Protein AF-A0A800G0E9-F1 (afdb_monomer_lite)

Structure (mmCIF, N/CA/C/O backbone):
data_AF-A0A800G0E9-F1
#
_entry.id   AF-A0A800G0E9-F1
#
loop_
_atom_site.group_PDB
_atom_site.id
_atom_site.type_symbol
_atom_site.label_atom_id
_atom_site.label_alt_id
_atom_site.label_comp_id
_atom_site.label_asym_id
_atom_site.label_entity_id
_atom_site.label_seq_id
_atom_site.pdbx_PDB_ins_code
_atom_site.Cartn_x
_atom_site.Cartn_y
_atom_site.Cartn_z
_atom_site.occupancy
_atom_site.B_iso_or_equiv
_atom_site.auth_seq_id
_atom_site.auth_comp_id
_atom_site.auth_asym_id
_atom_site.auth_atom_id
_atom_site.pdbx_PDB_model_num
ATOM 1 N N . MET A 1 1 ? -3.101 1.534 -6.407 1.00 71.69 1 MET A N 1
ATOM 2 C CA . MET A 1 1 ? -4.261 1.207 -5.560 1.00 71.69 1 MET A CA 1
ATOM 3 C C . MET A 1 1 ? -5.257 2.336 -5.735 1.00 71.69 1 MET A C 1
ATOM 5 O O . MET A 1 1 ? -4.811 3.475 -5.782 1.00 71.69 1 MET A O 1
ATOM 9 N N . SER A 1 2 ? -6.540 2.034 -5.924 1.00 89.69 2 SER A N 1
ATOM 10 C CA . SER A 1 2 ? -7.600 3.043 -5.834 1.00 89.69 2 SER A CA 1
ATOM 11 C C . SER A 1 2 ? -8.167 2.966 -4.424 1.00 89.69 2 SER A C 1
ATOM 13 O O . SER A 1 2 ? -8.308 1.868 -3.887 1.00 89.69 2 SER A O 1
ATOM 15 N N . SER A 1 3 ? -8.413 4.108 -3.800 1.00 94.31 3 SER A N 1
ATOM 16 C CA . SER A 1 3 ? -8.853 4.185 -2.410 1.00 94.31 3 SER A CA 1
ATOM 17 C C . SER A 1 3 ? -9.601 5.485 -2.180 1.00 94.31 3 SER A C 1
ATOM 19 O O . SER A 1 3 ? -9.186 6.529 -2.682 1.00 94.31 3 SER A O 1
ATOM 21 N N . MET A 1 4 ? -10.650 5.433 -1.368 1.00 96.12 4 MET A N 1
ATOM 22 C CA . MET A 1 4 ? -11.405 6.605 -0.948 1.00 96.12 4 MET A CA 1
ATOM 23 C C . MET A 1 4 ? -11.618 6.537 0.558 1.00 96.12 4 MET A C 1
ATOM 25 O O . MET A 1 4 ? -11.902 5.474 1.106 1.00 96.12 4 MET A O 1
ATOM 29 N N . VAL A 1 5 ? -11.465 7.673 1.230 1.00 96.44 5 VAL A N 1
ATOM 30 C CA . VAL A 1 5 ? -11.678 7.805 2.673 1.00 96.44 5 VAL A CA 1
ATOM 31 C C . VAL A 1 5 ? -12.488 9.057 2.953 1.00 96.44 5 VAL A C 1
ATOM 33 O O . VAL A 1 5 ? -12.453 10.022 2.189 1.00 96.44 5 VAL A O 1
ATOM 36 N N . ARG A 1 6 ? -13.207 9.064 4.077 1.00 97.69 6 ARG A N 1
ATOM 37 C CA . ARG A 1 6 ? -13.817 10.296 4.582 1.00 97.69 6 ARG A CA 1
ATOM 38 C C . ARG A 1 6 ? -12.710 11.272 4.976 1.00 97.69 6 ARG A C 1
ATOM 40 O O . ARG A 1 6 ? -11.745 10.869 5.623 1.00 97.69 6 ARG A O 1
ATOM 47 N N . ARG A 1 7 ? -12.891 12.557 4.662 1.00 97.69 7 ARG A N 1
ATOM 48 C CA . ARG A 1 7 ? -11.959 13.623 5.063 1.00 97.69 7 ARG A CA 1
ATOM 49 C C . ARG A 1 7 ? -11.676 13.602 6.567 1.00 97.69 7 ARG A C 1
ATOM 51 O O . ARG A 1 7 ? -10.520 13.614 6.966 1.00 97.69 7 ARG A O 1
ATOM 58 N N . SER A 1 8 ? -12.724 13.475 7.379 1.00 97.88 8 SER A N 1
ATOM 59 C CA . SER A 1 8 ? -12.598 13.404 8.837 1.00 97.88 8 SER A CA 1
ATOM 60 C C . SER A 1 8 ? -11.736 12.229 9.310 1.00 97.88 8 SER A C 1
ATOM 62 O O . SER A 1 8 ? -10.976 12.381 10.258 1.00 97.88 8 SER A O 1
ATOM 64 N N . ALA A 1 9 ? -11.795 11.074 8.636 1.00 97.31 9 ALA A N 1
ATOM 65 C CA . ALA A 1 9 ? -10.943 9.929 8.956 1.00 97.31 9 ALA A CA 1
ATOM 66 C C . ALA A 1 9 ? -9.479 10.185 8.563 1.00 97.31 9 ALA A C 1
ATOM 68 O O . ALA A 1 9 ? -8.572 9.848 9.318 1.00 97.31 9 ALA A O 1
ATOM 69 N N . PHE A 1 10 ? -9.238 10.819 7.411 1.00 97.25 10 PHE A N 1
ATOM 70 C CA . PHE A 1 10 ? -7.890 11.206 6.985 1.00 97.25 10 PHE A CA 1
ATOM 71 C C . PHE A 1 10 ? -7.234 12.183 7.975 1.00 97.25 10 PHE A C 1
ATOM 73 O O . PHE A 1 10 ? -6.094 11.969 8.394 1.00 97.25 10 PHE A O 1
ATOM 80 N N . GLU A 1 11 ? -7.978 13.210 8.397 1.00 96.81 11 GLU A N 1
ATOM 81 C CA . GLU A 1 11 ? -7.539 14.199 9.389 1.00 96.81 11 GLU A CA 1
ATOM 82 C C . GLU A 1 11 ? -7.339 13.561 10.774 1.00 96.81 11 GLU A C 1
ATOM 84 O O . GLU A 1 11 ? -6.309 13.786 11.403 1.00 96.81 11 GLU A O 1
ATOM 89 N N . HIS A 1 12 ? -8.252 12.688 11.215 1.00 96.00 12 HIS A N 1
ATOM 90 C CA . HIS A 1 12 ? -8.130 11.952 12.479 1.00 96.00 12 HIS A CA 1
ATOM 91 C C . HIS A 1 12 ? -6.884 11.051 12.531 1.00 96.00 12 HIS A C 1
ATOM 93 O O . HIS A 1 12 ? -6.236 10.909 13.571 1.00 96.00 12 HIS A O 1
ATOM 99 N N . VAL A 1 13 ? -6.542 10.414 11.408 1.00 94.69 13 VAL A N 1
ATOM 100 C CA . VAL A 1 13 ? -5.370 9.536 11.320 1.00 94.69 13 VAL A CA 1
ATOM 101 C C . VAL A 1 13 ? -4.071 10.346 11.251 1.00 94.69 13 VAL A C 1
ATOM 103 O O . VAL A 1 13 ? -3.061 9.871 11.779 1.00 94.69 13 VAL A O 1
ATOM 106 N N . GLY A 1 14 ? -4.107 11.558 10.682 1.00 95.12 14 GLY A N 1
ATOM 107 C CA . GLY A 1 14 ? -2.983 12.501 10.623 1.00 95.12 14 GLY A CA 1
ATOM 108 C C . GLY A 1 14 ? -2.251 12.550 9.277 1.00 95.12 14 GLY A C 1
ATOM 109 O O . GLY A 1 14 ? -1.082 12.913 9.240 1.00 95.12 14 GLY A O 1
ATOM 110 N N . GLY A 1 15 ? -2.904 12.147 8.182 1.00 94.88 15 GLY A N 1
ATOM 111 C CA . GLY A 1 15 ? -2.345 12.220 6.825 1.00 94.88 15 GLY A CA 1
ATOM 112 C C . GLY A 1 15 ? -1.064 11.405 6.575 1.00 94.88 15 GLY A C 1
ATOM 113 O O . GLY A 1 15 ? -0.704 10.514 7.355 1.00 94.88 15 GLY A O 1
ATOM 114 N N . PHE A 1 16 ? -0.402 11.688 5.446 1.00 94.00 16 PHE A N 1
ATOM 115 C CA . PHE A 1 16 ? 0.835 11.023 5.014 1.00 94.00 16 PHE A CA 1
ATOM 116 C C . PHE A 1 16 ? 2.070 11.589 5.720 1.00 94.00 16 PHE A C 1
ATOM 118 O O . PHE A 1 16 ? 2.180 12.797 5.921 1.00 94.00 16 PHE A O 1
ATOM 125 N N . ASN A 1 17 ? 3.035 10.721 6.025 1.00 90.88 17 ASN A N 1
ATOM 126 C CA . ASN A 1 17 ? 4.336 11.138 6.535 1.00 90.88 17 ASN A CA 1
ATOM 127 C C . ASN A 1 17 ? 5.215 11.674 5.392 1.00 90.88 17 ASN A C 1
ATOM 129 O O . ASN A 1 17 ? 5.673 10.914 4.540 1.00 90.88 17 ASN A O 1
ATOM 133 N N . THR A 1 18 ? 5.482 12.979 5.398 1.00 92.06 18 THR A N 1
ATOM 134 C CA . THR A 1 18 ? 6.254 13.671 4.354 1.00 92.06 18 THR A CA 1
ATOM 135 C C . THR A 1 18 ? 7.757 13.398 4.406 1.00 92.06 18 THR A C 1
ATOM 137 O O . THR A 1 18 ? 8.472 13.804 3.497 1.00 92.06 18 THR A O 1
ATOM 140 N N . ASN A 1 19 ? 8.246 12.711 5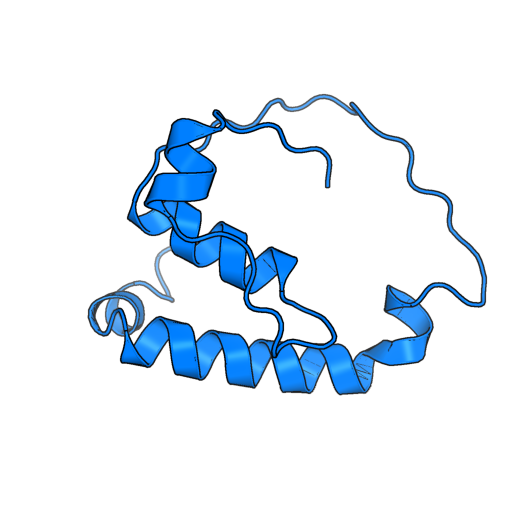.443 1.00 88.94 19 ASN A N 1
ATOM 141 C CA . ASN A 1 19 ? 9.652 12.316 5.545 1.00 88.94 19 ASN A CA 1
ATOM 142 C C . ASN A 1 19 ? 9.962 11.023 4.768 1.00 88.94 19 ASN A C 1
ATOM 144 O O . ASN A 1 19 ? 11.127 10.664 4.617 1.00 88.94 19 ASN A O 1
ATOM 148 N N . LEU A 1 20 ? 8.941 10.313 4.270 1.00 85.31 20 LEU 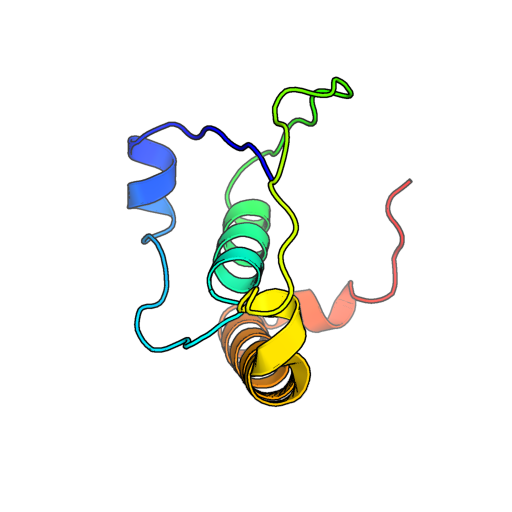A N 1
ATOM 149 C CA . LEU A 1 20 ? 9.112 9.067 3.526 1.00 85.31 20 LEU A CA 1
ATOM 150 C C . LEU A 1 20 ? 9.137 9.327 2.017 1.00 85.31 20 LEU A C 1
ATOM 152 O O . LEU A 1 20 ? 8.131 9.689 1.415 1.00 85.31 20 LEU A O 1
ATOM 156 N N . ASN A 1 21 ? 10.275 9.049 1.381 1.00 80.88 21 ASN A N 1
ATOM 157 C CA . ASN A 1 21 ? 10.423 9.102 -0.077 1.00 80.88 21 ASN A CA 1
ATOM 158 C C . ASN A 1 21 ? 10.166 7.722 -0.703 1.00 80.88 21 ASN A C 1
ATOM 160 O O . ASN A 1 21 ? 11.068 7.069 -1.233 1.00 80.88 21 ASN A O 1
ATOM 164 N N . GLY A 1 22 ? 8.931 7.235 -0.583 1.00 81.44 22 GLY A N 1
ATOM 165 C CA . GLY A 1 22 ? 8.507 5.914 -1.041 1.00 81.44 22 GLY A CA 1
ATOM 166 C C . GLY A 1 22 ? 8.097 4.995 0.107 1.00 81.44 22 GLY A C 1
ATOM 167 O O . GLY A 1 22 ? 8.883 4.731 1.008 1.00 81.44 22 GLY A O 1
ATOM 168 N N . GLY A 1 23 ? 6.888 4.441 0.032 1.00 82.38 23 GLY A N 1
ATOM 169 C CA . GLY A 1 23 ? 6.305 3.624 1.105 1.00 82.38 23 GLY A CA 1
ATOM 170 C C . GLY A 1 23 ? 5.442 4.429 2.081 1.00 82.38 23 GLY A C 1
ATOM 171 O O . GLY A 1 23 ? 4.919 3.857 3.034 1.00 82.38 23 GLY A O 1
ATOM 172 N N . GLU A 1 24 ? 5.261 5.723 1.816 1.00 89.06 24 GLU A N 1
ATOM 173 C CA . GLU A 1 24 ? 4.324 6.626 2.482 1.00 89.06 24 GLU A CA 1
ATOM 174 C C . GLU A 1 24 ? 2.880 6.121 2.412 1.00 89.06 24 GLU A C 1
ATOM 176 O O . GLU A 1 24 ? 2.137 6.211 3.387 1.00 89.06 24 GLU A O 1
ATOM 181 N N . ASP A 1 25 ? 2.503 5.526 1.279 1.00 90.62 25 ASP A N 1
ATOM 182 C CA . ASP A 1 25 ? 1.209 4.888 1.076 1.00 90.62 25 ASP A CA 1
ATOM 183 C C . ASP A 1 25 ? 1.033 3.701 2.026 1.00 90.62 25 ASP A C 1
ATOM 185 O O . ASP A 1 25 ? 0.043 3.604 2.748 1.00 90.62 25 ASP A O 1
ATOM 189 N N . TRP A 1 26 ? 2.020 2.811 2.063 1.00 88.94 26 TRP A N 1
ATOM 190 C CA . TRP A 1 26 ? 1.999 1.625 2.905 1.00 88.94 26 TRP A CA 1
ATOM 191 C C . TRP A 1 26 ? 1.993 1.968 4.402 1.00 88.94 26 TRP A C 1
ATOM 193 O O . TRP A 1 26 ? 1.208 1.381 5.149 1.00 88.94 26 TRP A O 1
ATOM 203 N N . GLU A 1 27 ? 2.813 2.930 4.837 1.00 91.06 27 GLU A N 1
ATOM 204 C CA . GLU A 1 27 ? 2.817 3.428 6.220 1.00 91.06 27 GLU A CA 1
ATOM 205 C C . GLU A 1 27 ? 1.440 3.966 6.609 1.00 91.06 27 GLU A C 1
ATOM 207 O O . GLU A 1 27 ? 0.851 3.503 7.591 1.00 91.06 27 GLU A O 1
ATOM 212 N N . PHE A 1 28 ? 0.900 4.876 5.792 1.00 93.25 28 PHE A N 1
ATOM 213 C CA . PHE A 1 28 ? -0.389 5.502 6.042 1.00 93.25 28 PHE A CA 1
ATOM 214 C C . PHE A 1 28 ? -1.505 4.464 6.145 1.00 93.25 28 PHE A C 1
ATOM 216 O O . PHE A 1 28 ? -2.249 4.481 7.121 1.00 93.25 28 PHE A O 1
ATOM 223 N N . TRP A 1 29 ? -1.615 3.525 5.197 1.00 93.44 29 TRP A N 1
ATOM 224 C CA . TRP A 1 29 ? -2.680 2.516 5.222 1.00 93.44 29 TRP A CA 1
ATOM 225 C C . TRP A 1 29 ? -2.549 1.537 6.384 1.00 93.44 29 TRP A C 1
ATOM 227 O O . TRP A 1 29 ? -3.564 1.119 6.942 1.00 93.44 29 TRP A O 1
ATOM 237 N N . THR A 1 30 ? -1.323 1.206 6.793 1.00 90.94 30 THR A N 1
ATOM 238 C CA . THR A 1 30 ? -1.115 0.3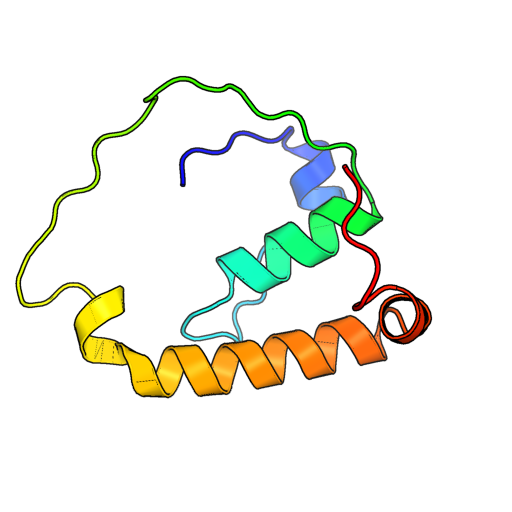32 7.952 1.00 90.94 30 THR A CA 1
ATOM 239 C C . THR A 1 30 ? -1.548 1.031 9.239 1.00 90.94 30 THR A C 1
ATOM 241 O O . THR A 1 30 ? -2.264 0.439 10.043 1.00 90.94 30 THR A O 1
ATOM 244 N N . ARG A 1 31 ? -1.204 2.314 9.409 1.00 91.94 31 ARG A N 1
ATOM 245 C CA . ARG A 1 31 ? -1.679 3.141 10.529 1.00 91.94 31 ARG A CA 1
ATOM 246 C C . ARG A 1 31 ? -3.184 3.423 10.458 1.00 91.94 31 ARG A C 1
ATOM 248 O O . ARG A 1 31 ? -3.847 3.457 11.487 1.00 91.94 31 ARG A O 1
ATOM 255 N N . PHE A 1 32 ? -3.748 3.596 9.266 1.00 94.62 32 PHE A N 1
ATOM 256 C CA . PHE A 1 32 ? -5.187 3.778 9.070 1.00 94.62 32 PHE A CA 1
ATOM 257 C C . PHE A 1 32 ? -5.964 2.543 9.546 1.00 94.62 32 PHE A C 1
ATOM 259 O O . PHE A 1 32 ? -6.949 2.676 10.269 1.00 94.62 32 PHE A O 1
ATOM 266 N N . ALA A 1 33 ? -5.480 1.341 9.220 1.00 92.94 33 ALA A N 1
ATOM 267 C CA . ALA A 1 33 ? -6.095 0.074 9.614 1.00 92.94 33 ALA A CA 1
ATOM 268 C C . ALA A 1 33 ? -6.119 -0.172 11.136 1.00 92.94 33 ALA A C 1
ATOM 270 O O . ALA A 1 33 ? -6.915 -0.987 11.598 1.00 92.94 33 ALA A O 1
ATOM 271 N N . THR A 1 34 ? -5.279 0.511 11.928 1.00 90.31 34 THR A N 1
ATOM 272 C CA . THR A 1 34 ? -5.325 0.403 13.400 1.00 90.31 34 THR A CA 1
ATOM 273 C C . THR A 1 34 ? -6.402 1.281 14.035 1.00 90.31 34 THR A C 1
ATOM 275 O O . THR A 1 34 ? -6.770 1.047 15.183 1.00 90.31 34 THR A O 1
ATOM 278 N N . LYS A 1 35 ? -6.920 2.277 13.304 1.00 92.69 35 LYS A N 1
ATOM 279 C CA . LYS A 1 35 ? -7.887 3.268 13.811 1.00 92.69 35 LYS A CA 1
ATOM 280 C C . LYS A 1 35 ? -9.238 3.227 13.102 1.00 92.69 35 LYS A C 1
ATOM 282 O O . LYS A 1 35 ? -10.212 3.778 13.607 1.00 92.69 35 LYS A O 1
ATOM 287 N N . CYS A 1 36 ? -9.307 2.639 11.914 1.00 95.44 36 CYS A N 1
ATOM 288 C CA . CYS A 1 36 ? -10.479 2.684 11.051 1.00 95.44 36 CYS A CA 1
ATOM 289 C C . CYS A 1 36 ? -10.740 1.323 10.402 1.00 95.44 36 CYS A C 1
ATOM 291 O O . CYS A 1 36 ? -9.818 0.587 10.055 1.00 95.44 36 CYS A O 1
ATOM 293 N N . SER A 1 37 ? -12.017 1.014 10.180 1.00 95.19 37 SER A N 1
ATOM 294 C CA . SER A 1 37 ? -12.428 -0.143 9.387 1.00 95.19 37 SER A CA 1
ATOM 295 C C . SER A 1 37 ? -12.126 0.079 7.905 1.00 95.19 37 SER A C 1
ATOM 297 O O . SER A 1 37 ? -12.418 1.148 7.365 1.00 95.19 37 SER A O 1
ATOM 299 N N . ILE A 1 38 ? -11.616 -0.951 7.235 1.00 95.19 38 ILE A N 1
ATOM 300 C CA . ILE A 1 38 ? -11.351 -0.946 5.794 1.00 95.19 38 ILE A CA 1
ATOM 301 C C . ILE A 1 38 ? -12.313 -1.918 5.115 1.00 95.19 38 ILE A C 1
ATOM 303 O O . ILE A 1 38 ? -12.512 -3.034 5.592 1.00 95.19 38 ILE A O 1
ATOM 307 N N . HIS A 1 39 ? -12.887 -1.495 3.990 1.00 95.69 39 HIS A N 1
ATOM 308 C CA . HIS A 1 39 ? -13.700 -2.340 3.124 1.00 95.69 39 HIS A CA 1
ATOM 309 C C . HIS A 1 39 ? -13.037 -2.470 1.750 1.00 95.69 39 HIS A C 1
ATOM 311 O O . HIS A 1 39 ? -12.500 -1.496 1.223 1.00 95.69 39 HIS A O 1
ATOM 317 N N . HIS A 1 40 ? -13.064 -3.675 1.183 1.00 95.00 40 HIS A N 1
ATOM 318 C CA . HIS A 1 40 ? -12.472 -3.984 -0.114 1.00 95.00 40 HIS A CA 1
ATOM 319 C C . HIS A 1 40 ? -13.572 -4.170 -1.160 1.00 95.00 40 HIS A C 1
ATOM 321 O O . HIS A 1 40 ? -14.459 -4.996 -0.969 1.00 95.00 40 HIS A O 1
ATOM 327 N N . ILE A 1 41 ? -13.478 -3.429 -2.267 1.00 96.50 41 ILE A N 1
ATOM 328 C CA . ILE A 1 41 ? -14.343 -3.597 -3.438 1.00 96.50 41 ILE A CA 1
ATOM 329 C C . ILE A 1 41 ? -13.572 -4.455 -4.451 1.00 96.50 41 ILE A C 1
ATOM 331 O O . ILE A 1 41 ? -12.574 -3.969 -4.991 1.00 96.50 41 ILE A O 1
ATOM 335 N N . PRO A 1 42 ? -13.983 -5.710 -4.706 1.00 95.25 42 PRO A N 1
ATOM 336 C CA . PRO A 1 42 ? -13.241 -6.655 -5.540 1.00 95.25 42 PRO A CA 1
ATOM 337 C C . PRO A 1 42 ? -13.466 -6.412 -7.045 1.00 95.25 42 PRO A C 1
ATOM 339 O O . PRO A 1 42 ? -13.720 -7.343 -7.803 1.00 95.25 42 PRO A O 1
ATOM 342 N N . GLU A 1 43 ? -13.365 -5.156 -7.484 1.00 96.19 43 GLU A N 1
ATOM 343 C CA . GLU A 1 43 ? -13.583 -4.732 -8.869 1.00 96.19 43 GLU A CA 1
ATOM 344 C C . GLU A 1 43 ? -12.380 -3.934 -9.403 1.00 96.19 43 GLU A C 1
ATOM 346 O O . GLU A 1 43 ? -11.718 -3.206 -8.651 1.00 96.19 43 GLU A O 1
ATOM 351 N N . PRO A 1 44 ? -12.067 -4.025 -10.708 1.00 94.38 44 PRO A N 1
ATOM 352 C CA . PRO A 1 44 ? -10.974 -3.273 -11.314 1.00 94.38 44 PRO A CA 1
ATOM 353 C C . PRO A 1 44 ? -11.357 -1.796 -11.522 1.00 94.38 44 PRO A C 1
ATOM 355 O O . PRO A 1 44 ? -11.691 -1.367 -12.620 1.00 94.38 44 PRO A O 1
ATOM 358 N N . LEU A 1 45 ? -11.259 -0.991 -10.462 1.00 96.06 45 LEU A N 1
ATOM 359 C CA . LEU A 1 45 ? -11.652 0.430 -10.468 1.00 96.06 45 LEU A CA 1
ATOM 360 C C . LEU A 1 45 ? -10.601 1.392 -11.058 1.00 96.06 45 LEU A C 1
ATOM 362 O O . LEU A 1 45 ? -10.791 2.607 -11.046 1.00 96.06 45 LEU A O 1
ATOM 366 N N . LEU A 1 46 ? -9.442 0.890 -11.492 1.00 94.81 46 LEU A N 1
ATOM 367 C CA . LEU A 1 46 ? -8.303 1.715 -11.909 1.00 94.81 46 LEU A CA 1
ATOM 368 C C . LEU A 1 46 ? -7.434 0.952 -12.911 1.00 94.81 46 LEU A C 1
ATOM 370 O O . LEU A 1 46 ? -7.102 -0.212 -12.695 1.00 94.81 46 LEU A O 1
ATOM 374 N N . LEU A 1 47 ? -6.965 1.650 -13.947 1.00 94.38 47 LEU A N 1
ATOM 375 C CA . LEU A 1 47 ? -5.900 1.177 -14.829 1.00 94.38 47 LEU A CA 1
ATOM 376 C C . LEU A 1 47 ? -4.621 1.963 -14.542 1.00 94.38 47 LEU A C 1
ATOM 378 O O . LEU A 1 47 ? -4.575 3.184 -14.682 1.00 94.38 47 LEU A O 1
ATOM 382 N N . ARG A 1 48 ? -3.560 1.263 -14.132 1.00 91.06 48 ARG A N 1
ATOM 383 C CA . ARG A 1 48 ? -2.251 1.880 -13.903 1.00 91.06 48 ARG A CA 1
ATOM 384 C C . ARG A 1 48 ? -1.402 1.796 -15.168 1.00 91.06 48 ARG A C 1
ATOM 386 O O . ARG A 1 48 ? -1.116 0.703 -15.646 1.00 91.06 48 ARG A O 1
ATOM 393 N N . ARG A 1 49 ? -0.907 2.940 -15.650 1.00 92.38 49 ARG A N 1
ATOM 394 C CA . ARG A 1 49 ? 0.072 2.983 -16.745 1.00 92.38 49 ARG A CA 1
ATOM 395 C C . ARG A 1 49 ? 1.423 2.427 -16.292 1.00 92.38 49 ARG A C 1
ATOM 397 O O . ARG A 1 49 ? 1.970 2.836 -15.265 1.00 92.38 49 ARG A O 1
ATOM 404 N N . LEU A 1 50 ? 1.980 1.521 -17.089 1.00 91.62 50 LEU A N 1
ATOM 405 C CA . LEU A 1 50 ? 3.334 1.009 -16.909 1.00 91.62 50 LEU A CA 1
ATOM 406 C C . LEU A 1 50 ? 4.277 1.624 -17.948 1.00 91.62 50 LEU A C 1
ATOM 408 O O . LEU A 1 50 ? 3.956 1.634 -19.130 1.00 91.62 50 LEU A O 1
ATOM 412 N N . HIS A 1 51 ? 5.422 2.149 -17.507 1.00 91.44 51 HIS A N 1
ATOM 413 C CA . HIS A 1 51 ? 6.490 2.649 -18.378 1.00 91.44 51 HIS A CA 1
ATOM 414 C C . HIS A 1 51 ? 7.871 2.383 -17.760 1.00 91.44 51 HIS A C 1
ATOM 416 O O . HIS A 1 51 ? 7.974 2.129 -16.556 1.00 91.44 51 HIS A O 1
ATOM 422 N N . ALA A 1 52 ? 8.926 2.439 -18.581 1.00 88.69 52 ALA A N 1
ATOM 423 C CA . ALA A 1 52 ? 10.295 2.073 -18.197 1.00 88.69 52 ALA A CA 1
ATOM 424 C C . ALA A 1 52 ? 10.844 2.896 -17.018 1.00 88.69 52 ALA A C 1
ATOM 426 O O . ALA A 1 52 ? 11.551 2.375 -16.163 1.00 88.69 52 ALA A O 1
ATOM 427 N N . THR A 1 53 ? 10.459 4.168 -16.934 1.00 89.69 53 THR A N 1
ATOM 428 C CA . THR A 1 53 ? 10.893 5.106 -15.889 1.00 89.69 53 THR A CA 1
ATOM 429 C C . THR A 1 53 ? 9.939 5.182 -14.695 1.00 89.69 53 THR A C 1
ATOM 431 O O . THR A 1 53 ? 9.980 6.137 -13.924 1.00 89.69 53 THR A O 1
ATOM 434 N N . ASN A 1 54 ? 9.061 4.191 -14.517 1.00 86.50 54 ASN A N 1
ATOM 435 C CA . ASN A 1 54 ? 8.172 4.145 -13.361 1.00 86.50 54 ASN A CA 1
ATOM 436 C C . ASN A 1 54 ? 8.974 4.161 -12.055 1.00 86.50 54 ASN A C 1
ATOM 438 O O . ASN A 1 54 ? 9.800 3.278 -11.822 1.00 86.50 54 ASN A O 1
ATOM 442 N N . THR A 1 55 ? 8.635 5.075 -11.148 1.00 81.94 55 THR A N 1
ATOM 443 C CA . THR A 1 55 ? 9.298 5.235 -9.843 1.00 81.94 55 THR A CA 1
ATOM 444 C C . THR A 1 55 ? 9.352 3.934 -9.044 1.00 81.94 55 THR A C 1
ATOM 446 O O . THR A 1 55 ? 10.358 3.627 -8.413 1.00 81.94 55 THR A O 1
ATOM 449 N N . VAL A 1 56 ? 8.293 3.119 -9.111 1.00 77.56 56 VAL A N 1
ATOM 450 C CA . VAL A 1 56 ? 8.235 1.807 -8.441 1.00 77.56 56 VAL A CA 1
ATOM 451 C C . VAL A 1 56 ? 9.335 0.859 -8.931 1.00 77.56 56 VAL A C 1
ATOM 453 O O . VAL A 1 56 ? 9.895 0.117 -8.128 1.00 77.56 56 VAL A O 1
ATOM 456 N N . SER A 1 57 ? 9.647 0.891 -10.227 1.00 80.81 57 SER A N 1
ATOM 457 C CA . SER A 1 57 ? 10.661 0.034 -10.844 1.00 80.81 57 SER A CA 1
ATOM 458 C C . SER A 1 57 ? 12.065 0.603 -10.646 1.00 80.81 57 SER A C 1
ATOM 460 O O . SER A 1 57 ? 12.972 -0.124 -10.252 1.00 80.81 57 SER A O 1
ATOM 462 N N . VAL A 1 58 ? 12.233 1.909 -10.870 1.00 83.31 58 VAL A N 1
ATOM 463 C CA . VAL A 1 58 ? 13.543 2.579 -10.849 1.00 83.31 58 VAL A CA 1
ATOM 464 C C . VAL A 1 58 ? 14.070 2.774 -9.424 1.00 83.31 58 VAL A C 1
ATOM 466 O O . VAL A 1 58 ? 15.262 2.635 -9.183 1.00 83.31 58 VAL A O 1
ATOM 469 N N . GLN A 1 59 ? 13.199 3.040 -8.446 1.00 82.81 59 GLN A N 1
ATOM 470 C CA . GLN A 1 59 ? 13.601 3.348 -7.065 1.00 82.81 59 GLN A CA 1
ATOM 471 C C . GLN A 1 59 ? 13.414 2.168 -6.101 1.00 82.81 59 GLN A C 1
ATOM 473 O O . GLN A 1 59 ? 13.185 2.358 -4.905 1.00 82.81 59 GLN A O 1
ATOM 478 N N . ARG A 1 60 ? 13.495 0.926 -6.594 1.00 80.56 60 ARG A N 1
ATOM 479 C CA . ARG A 1 60 ? 13.201 -0.277 -5.795 1.00 80.56 60 ARG A CA 1
ATOM 480 C C . ARG A 1 60 ? 14.008 -0.351 -4.492 1.00 80.56 60 ARG A C 1
ATOM 482 O O . ARG A 1 60 ? 13.447 -0.718 -3.459 1.00 80.56 60 ARG A O 1
ATOM 489 N N . TYR A 1 61 ? 15.292 0.009 -4.534 1.00 83.19 61 TYR A N 1
ATOM 490 C CA . TYR A 1 61 ? 16.170 0.001 -3.359 1.00 83.19 61 TYR A CA 1
ATOM 491 C C . TYR A 1 61 ? 15.723 1.020 -2.302 1.00 83.19 61 TYR A C 1
ATOM 493 O O . TYR A 1 61 ? 15.406 0.631 -1.180 1.00 83.19 61 TYR A O 1
ATOM 501 N N . VAL A 1 62 ? 15.592 2.295 -2.685 1.00 80.94 62 VAL A N 1
ATOM 502 C CA . VAL A 1 62 ? 15.157 3.387 -1.792 1.00 80.94 62 VAL A CA 1
ATOM 503 C C . VAL A 1 62 ? 13.805 3.066 -1.152 1.00 80.94 62 VAL A C 1
ATOM 505 O O . VAL A 1 62 ? 13.655 3.146 0.063 1.00 80.94 62 VAL A O 1
ATOM 508 N N . ARG A 1 63 ? 12.841 2.575 -1.942 1.00 80.56 63 ARG A N 1
ATOM 509 C CA . ARG A 1 63 ? 11.524 2.155 -1.432 1.00 80.56 63 ARG A CA 1
ATOM 510 C C . ARG A 1 63 ? 11.609 1.009 -0.422 1.00 80.56 63 ARG A C 1
ATOM 512 O O . ARG A 1 63 ? 10.766 0.921 0.464 1.00 80.56 63 ARG A O 1
ATOM 519 N N . SER A 1 64 ? 12.578 0.105 -0.566 1.00 83.44 64 SER A N 1
ATOM 520 C CA . SER A 1 64 ? 12.756 -1.018 0.364 1.00 83.44 64 SER A CA 1
ATOM 521 C C . SER A 1 64 ? 13.314 -0.541 1.704 1.00 83.44 64 SER A C 1
ATOM 523 O O . SER A 1 64 ? 12.810 -0.951 2.747 1.00 83.44 64 SER A O 1
ATOM 525 N N . VAL A 1 65 ? 14.288 0.372 1.680 1.00 84.62 65 VAL A N 1
ATOM 526 C CA . VAL A 1 65 ? 14.838 1.001 2.891 1.00 84.62 65 VAL A CA 1
ATOM 527 C C . VAL A 1 65 ? 13.760 1.806 3.619 1.00 84.62 65 VAL A C 1
ATOM 529 O O . VAL A 1 65 ? 13.540 1.600 4.811 1.00 84.62 65 VAL A O 1
ATOM 532 N N . ASN A 1 66 ? 13.004 2.630 2.896 1.00 84.38 66 ASN A N 1
ATOM 533 C CA . ASN A 1 66 ? 11.969 3.472 3.497 1.00 84.38 66 ASN A CA 1
ATOM 534 C C . ASN A 1 66 ? 10.801 2.659 4.074 1.00 84.38 66 ASN A C 1
ATOM 536 O O . ASN A 1 66 ? 10.222 3.048 5.082 1.00 84.38 66 ASN A O 1
ATOM 540 N N . LYS A 1 67 ? 10.486 1.480 3.516 1.00 82.62 67 LYS A N 1
ATOM 541 C CA . LYS A 1 67 ? 9.535 0.543 4.143 1.00 82.62 67 LYS A CA 1
ATOM 542 C C . LYS A 1 67 ? 10.022 0.022 5.495 1.00 82.62 67 LYS A C 1
ATOM 544 O O . LYS A 1 67 ? 9.211 -0.144 6.403 1.00 82.62 67 LYS A O 1
ATOM 549 N N . LEU A 1 68 ? 11.321 -0.247 5.640 1.00 85.94 68 LEU A N 1
ATOM 550 C CA . LEU A 1 68 ? 11.892 -0.668 6.923 1.00 85.94 68 LEU A CA 1
ATOM 551 C C . LEU A 1 68 ? 11.833 0.466 7.946 1.00 85.94 68 LEU A C 1
ATOM 553 O O . LEU A 1 68 ? 11.520 0.224 9.110 1.00 85.94 68 LEU A O 1
ATOM 557 N N . GLU A 1 69 ? 12.104 1.696 7.517 1.00 86.44 69 GLU A N 1
ATOM 558 C CA . GLU A 1 69 ? 11.974 2.883 8.359 1.00 86.44 69 GLU A CA 1
ATOM 559 C C . GLU A 1 69 ? 10.519 3.120 8.785 1.00 86.44 69 GLU A C 1
ATOM 561 O O . GLU A 1 69 ? 10.241 3.218 9.981 1.00 86.44 69 GLU A O 1
ATOM 566 N N . ALA A 1 70 ? 9.581 3.084 7.837 1.00 86.75 70 ALA A N 1
ATOM 567 C CA . ALA A 1 70 ? 8.150 3.155 8.107 1.00 86.75 70 ALA A CA 1
ATOM 568 C C . ALA A 1 70 ? 7.699 2.077 9.104 1.00 86.75 70 ALA A C 1
ATOM 570 O O . ALA A 1 70 ? 6.971 2.371 10.050 1.00 86.75 70 ALA A O 1
ATOM 571 N N . TRP A 1 71 ? 8.166 0.835 8.940 1.00 86.31 71 TRP A N 1
ATOM 572 C CA . TRP A 1 71 ? 7.876 -0.250 9.877 1.00 86.31 71 TRP A CA 1
ATOM 573 C C . TRP A 1 71 ? 8.427 0.027 11.279 1.00 86.31 71 TRP A C 1
ATOM 575 O O . TRP A 1 71 ? 7.717 -0.161 12.266 1.00 86.31 71 TRP A O 1
ATOM 585 N N . ARG A 1 72 ? 9.674 0.506 11.384 1.00 87.25 72 ARG A N 1
ATOM 586 C CA . ARG A 1 72 ? 10.286 0.877 12.670 1.00 87.25 72 ARG A CA 1
ATOM 587 C C . ARG A 1 72 ? 9.471 1.953 13.382 1.00 87.25 72 ARG A C 1
ATOM 589 O O . ARG A 1 72 ? 9.170 1.785 14.563 1.00 87.25 72 ARG A O 1
ATOM 596 N N . MET A 1 73 ? 9.080 3.006 12.664 1.00 84.00 73 MET A N 1
ATOM 597 C CA . MET A 1 73 ? 8.242 4.082 13.196 1.00 84.00 73 MET A CA 1
ATOM 598 C C . MET A 1 73 ? 6.890 3.541 13.664 1.00 84.00 73 MET A C 1
ATOM 600 O O . MET A 1 73 ? 6.533 3.697 14.830 1.00 84.00 73 MET A O 1
ATOM 604 N N . LEU A 1 74 ? 6.181 2.818 12.797 1.00 83.69 74 LEU A N 1
ATOM 605 C CA . LEU A 1 74 ? 4.858 2.279 13.096 1.00 83.69 74 LEU A CA 1
ATOM 606 C C . LEU A 1 74 ? 4.863 1.401 14.352 1.00 83.69 74 LEU A C 1
ATOM 608 O O . LEU A 1 74 ? 3.994 1.545 15.211 1.00 83.69 74 LEU A O 1
ATOM 612 N N . VAL A 1 75 ? 5.851 0.516 14.466 1.00 86.75 75 VAL A N 1
ATOM 613 C CA . VAL A 1 75 ? 6.009 -0.394 15.600 1.00 86.75 75 VAL A CA 1
ATOM 614 C C . VAL A 1 75 ? 6.415 0.339 16.878 1.00 86.75 75 VAL A C 1
ATOM 616 O O . VAL A 1 75 ? 5.950 -0.033 17.951 1.00 86.75 75 VAL A O 1
ATOM 619 N N . SER A 1 76 ? 7.244 1.384 16.790 1.00 86.38 76 SER A N 1
ATOM 620 C CA . SER A 1 76 ? 7.563 2.213 17.960 1.00 86.38 76 SER A CA 1
ATOM 621 C C . SER A 1 76 ? 6.326 2.928 18.514 1.00 86.38 76 SER A C 1
ATOM 623 O O . SER A 1 76 ? 6.138 2.969 19.726 1.00 86.38 76 SER A O 1
ATOM 625 N N . SER A 1 77 ? 5.441 3.417 17.637 1.00 82.19 77 SER A N 1
ATOM 626 C CA . SER A 1 77 ? 4.189 4.073 18.030 1.00 82.19 77 SER A CA 1
ATOM 627 C C . SER A 1 77 ? 3.068 3.090 18.385 1.00 82.19 77 SER A C 1
ATOM 629 O O . SER A 1 77 ? 2.121 3.471 19.065 1.00 82.19 77 SER A O 1
ATOM 631 N N . ASN A 1 78 ? 3.153 1.834 17.935 1.00 82.44 78 ASN A N 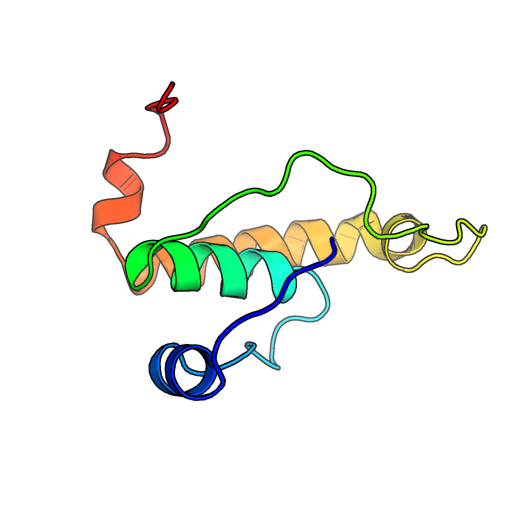1
ATOM 632 C CA . ASN A 1 78 ? 2.157 0.787 18.177 1.00 82.44 78 ASN A CA 1
ATOM 633 C C . ASN A 1 78 ? 2.847 -0.540 18.556 1.00 82.44 78 ASN A C 1
ATOM 635 O O . ASN A 1 78 ? 2.881 -1.471 17.743 1.00 82.44 78 ASN A O 1
ATOM 639 N N . PRO A 1 79 ? 3.385 -0.669 19.785 1.00 82.75 79 PRO A N 1
ATOM 640 C CA . PRO A 1 79 ? 4.182 -1.836 20.176 1.00 82.75 79 PRO A CA 1
ATOM 641 C C . PRO A 1 79 ? 3.447 -3.176 20.033 1.00 82.75 79 PRO A C 1
ATOM 643 O O . PRO A 1 79 ? 4.054 -4.169 19.633 1.00 82.75 79 PRO A O 1
ATOM 646 N N . HIS A 1 80 ? 2.127 -3.183 20.257 1.00 80.94 80 HIS A N 1
ATOM 647 C CA . HIS A 1 80 ? 1.260 -4.361 20.126 1.00 80.94 80 HIS A CA 1
ATOM 648 C C . HIS A 1 80 ? 1.250 -4.970 18.708 1.00 80.94 80 HIS A C 1
ATOM 650 O O . HIS A 1 80 ? 0.956 -6.152 18.541 1.00 80.94 80 HIS A O 1
ATOM 656 N N . LEU A 1 81 ? 1.614 -4.212 17.662 1.00 77.94 81 LEU A N 1
ATOM 657 C CA . LEU A 1 81 ? 1.702 -4.747 16.297 1.00 77.94 81 LEU A CA 1
ATOM 658 C C . LEU A 1 81 ? 2.826 -5.783 16.132 1.00 77.94 81 LEU A C 1
ATOM 660 O O . LEU A 1 81 ? 2.772 -6.589 15.202 1.00 77.94 81 LEU A O 1
ATOM 664 N N . ARG A 1 82 ? 3.816 -5.815 17.039 1.00 74.44 82 ARG A N 1
ATOM 665 C CA . ARG A 1 82 ? 4.868 -6.849 17.046 1.00 74.44 82 ARG A CA 1
ATOM 666 C C . ARG A 1 82 ? 4.319 -8.247 17.308 1.00 74.44 82 ARG A C 1
ATOM 668 O O . ARG A 1 82 ? 4.871 -9.217 16.803 1.00 74.44 82 ARG A O 1
ATOM 675 N N . GLU A 1 83 ? 3.234 -8.342 18.066 1.00 71.38 83 GLU A N 1
ATOM 676 C CA . GLU A 1 83 ? 2.678 -9.609 18.547 1.00 71.38 83 GLU A CA 1
ATOM 677 C C . GLU A 1 83 ? 1.781 -10.287 17.494 1.00 71.38 83 GLU A C 1
ATOM 679 O O . GLU A 1 83 ? 1.585 -11.500 17.516 1.00 71.38 83 GLU A O 1
ATOM 684 N N . GLY A 1 84 ? 1.259 -9.518 16.529 1.00 59.84 84 GLY A N 1
ATOM 685 C CA . GLY A 1 84 ? 0.291 -9.983 15.528 1.00 59.84 84 GLY A CA 1
ATOM 686 C C . GLY A 1 84 ? 0.851 -10.282 14.133 1.00 59.84 84 GLY A C 1
ATOM 687 O O . GLY A 1 84 ? 0.114 -10.810 13.300 1.00 59.84 84 GLY A O 1
ATOM 688 N N . ALA A 1 85 ? 2.127 -9.980 13.860 1.00 56.28 85 ALA A N 1
ATOM 689 C CA . ALA A 1 85 ? 2.719 -10.020 12.513 1.00 56.28 85 ALA A CA 1
ATOM 690 C C . ALA A 1 85 ? 2.740 -11.417 11.841 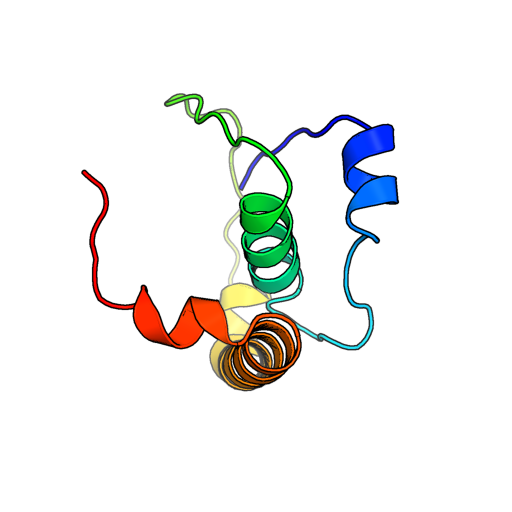1.00 56.28 85 ALA A C 1
ATOM 692 O O . ALA A 1 85 ? 3.048 -11.518 10.655 1.00 56.28 85 ALA A O 1
ATOM 693 N N . GLY A 1 86 ? 2.388 -12.485 12.569 1.00 48.69 86 GLY A N 1
ATOM 694 C CA . GLY A 1 86 ? 2.300 -13.861 12.063 1.00 48.69 86 GLY A CA 1
ATOM 695 C C . GLY A 1 86 ? 0.884 -14.422 11.860 1.00 48.69 86 GLY A C 1
ATOM 696 O O . GLY A 1 86 ? 0.748 -15.515 11.313 1.00 48.69 86 GLY A O 1
ATOM 697 N N . ARG A 1 87 ? -0.188 -13.727 12.272 1.00 46.53 87 ARG A N 1
ATOM 698 C CA . ARG A 1 87 ? -1.562 -14.245 12.120 1.00 46.53 87 ARG A CA 1
ATOM 699 C C . ARG A 1 87 ? -2.179 -13.752 10.816 1.00 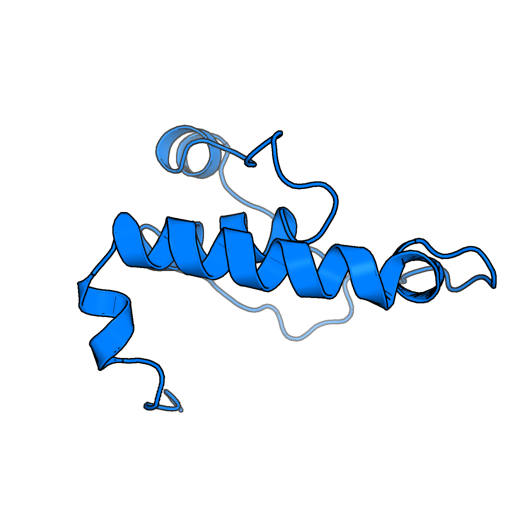46.53 87 ARG A C 1
ATOM 701 O O . ARG A 1 87 ? -2.693 -12.637 10.747 1.00 46.53 87 ARG A O 1
ATOM 708 N N . LYS A 1 88 ? -2.174 -14.613 9.791 1.00 40.00 88 LYS A N 1
ATOM 709 C CA . LYS A 1 88 ? -3.075 -14.472 8.638 1.00 40.00 88 LYS A CA 1
ATOM 710 C C . LYS A 1 88 ? -4.507 -14.459 9.182 1.00 40.00 88 LYS A C 1
ATOM 712 O O . LYS A 1 88 ? -4.980 -15.483 9.663 1.00 40.00 88 LYS A O 1
ATOM 717 N N . ARG A 1 89 ? -5.168 -13.301 9.178 1.00 45.50 89 ARG A N 1
ATOM 718 C CA . ARG A 1 89 ? -6.628 -13.269 9.309 1.00 45.50 89 ARG A CA 1
ATOM 719 C C . ARG A 1 89 ? -7.184 -13.734 7.967 1.00 45.50 89 ARG A C 1
ATOM 721 O O . ARG A 1 89 ? -6.747 -13.218 6.938 1.00 45.50 89 ARG A O 1
ATOM 728 N N . CYS A 1 90 ? -8.004 -14.780 8.028 1.00 36.47 90 CYS A N 1
ATOM 729 C CA . CYS A 1 90 ? -8.745 -15.340 6.904 1.00 36.47 90 CYS A CA 1
ATOM 730 C C . CYS A 1 90 ? -9.603 -14.280 6.213 1.00 36.47 90 CYS A C 1
ATOM 732 O O . CYS A 1 90 ? -10.053 -13.347 6.920 1.00 36.47 90 CYS A O 1
#

Secondary structure (DSSP, 8-state):
------HHHHHHHT---TT-SS-HHHHHHHHHHHHS------S--------TT-HHHHTHHHHHHHHHHHHHHHHHH-TTHHHHTT----

Sequence (90 aa):
MSSMVRRSAFEHVGGFNTNLNGGEDWEFWTRFATKCSIHHIPEPLLLRRLHATNTVSVQRYVRSVNKLEAWRMLVSSNPHLREGAGRKRC

Radius of gyration: 14.77 Å; chains: 1; bounding box: 30×30×39 Å

pLDDT: mean 85.67, std 12.86, range [36.47, 97.88]

Foldseek 3Di:
DDDDDDPVLCVVLPHFDPVFPACSVVLSVVSSVVPDDDDDDPDCPDDDDDDPPPCVVPVVPSNVVSNVVSVVVSCVVPVCVVVCPPDDDD